Protein AF-A0A0U3HML8-F1 (afdb_monomer_lite)

pLDDT: mean 86.13, std 10.07, range [43.09, 94.38]

Foldseek 3Di:
DPQQQKEWEWDDDDQKIKIFIDRVPDRPDMDIDRDPVVRVVVLVPDPCVVRHPYYDHDDPSHVVVNVVNVVVVVVVVVVVVD

Sequence (82 aa):
MKKETRKAVIANQDDLYALCIFRGKILEKIIFEENEKKLKESFENSPVKDEVKIFVDSGEEKDTCITIVKAIKRKVNKLVST

Radius of gyration: 13.25 Å; chains: 1; bounding box: 42×20×26 Å

Organism: NCBI:txid2285

Secondary structure (DSSP, 8-state):
---PPEEEEEEEETTEEEEEEEETTEEEEEEEESSHHHHHHHHHTSTTGGGEEEE--SSHHHHHHHHHHHHHHHHHHHHHT-

Structure (mmCIF, N/CA/C/O backbone):
data_AF-A0A0U3HML8-F1
#
_entry.id   AF-A0A0U3HML8-F1
#
loop_
_atom_site.group_PDB
_atom_site.id
_atom_site.type_symbol
_atom_site.label_atom_id
_atom_site.label_alt_id
_atom_site.label_comp_id
_atom_site.label_asym_id
_atom_site.label_entity_id
_atom_site.label_seq_id
_atom_site.pdbx_PDB_ins_code
_atom_site.Cartn_x
_atom_site.Cartn_y
_atom_site.Cartn_z
_atom_site.occupancy
_atom_site.B_iso_or_equiv
_atom_site.auth_seq_id
_atom_site.auth_comp_id
_atom_site.auth_asym_id
_atom_site.auth_atom_id
_atom_site.pdbx_PDB_model_num
ATOM 1 N N . MET A 1 1 ? 19.722 -12.401 -16.936 1.00 43.09 1 MET A N 1
ATOM 2 C CA . MET A 1 1 ? 18.297 -12.126 -16.638 1.00 43.09 1 MET A CA 1
ATOM 3 C C . MET A 1 1 ? 18.124 -10.627 -16.437 1.00 43.09 1 MET A C 1
ATOM 5 O O . MET A 1 1 ? 18.775 -10.082 -15.552 1.00 43.09 1 MET A O 1
ATOM 9 N N . LYS A 1 2 ? 17.331 -9.937 -17.271 1.00 49.94 2 LYS A N 1
ATOM 10 C CA . LYS A 1 2 ? 17.017 -8.515 -17.047 1.00 49.94 2 LYS A CA 1
ATOM 11 C C . LYS A 1 2 ? 16.263 -8.428 -15.715 1.00 49.94 2 LYS A C 1
ATOM 13 O O . LYS A 1 2 ? 15.192 -9.013 -15.592 1.00 49.94 2 LYS A O 1
ATOM 18 N N . LYS A 1 3 ? 16.856 -7.794 -14.699 1.00 58.66 3 LYS A N 1
ATOM 19 C CA . LYS A 1 3 ? 16.164 -7.496 -13.439 1.00 58.66 3 LYS A CA 1
ATOM 20 C C . LYS A 1 3 ? 15.069 -6.492 -13.785 1.00 58.66 3 LYS A C 1
ATOM 22 O O . LYS A 1 3 ? 15.363 -5.311 -13.929 1.00 58.66 3 LYS A O 1
ATOM 27 N N . GLU A 1 4 ? 13.854 -6.970 -14.035 1.00 65.75 4 GLU A N 1
ATOM 28 C CA . GLU A 1 4 ? 12.710 -6.083 -14.230 1.00 65.75 4 GLU A CA 1
ATOM 29 C C . GLU A 1 4 ? 12.589 -5.159 -13.023 1.00 65.75 4 GLU A C 1
ATOM 31 O O . GLU A 1 4 ? 12.659 -5.598 -11.873 1.00 65.75 4 GLU A O 1
ATOM 36 N N . THR A 1 5 ? 12.479 -3.866 -13.302 1.00 78.69 5 THR A N 1
ATOM 37 C CA . THR A 1 5 ? 12.389 -2.842 -12.271 1.00 78.69 5 THR A CA 1
ATOM 38 C C . THR A 1 5 ? 11.099 -3.035 -11.491 1.00 78.69 5 THR A C 1
ATOM 40 O O . THR A 1 5 ? 10.019 -3.080 -12.085 1.00 78.69 5 THR A O 1
ATOM 43 N N . ARG A 1 6 ? 11.209 -3.137 -10.164 1.00 87.31 6 ARG A N 1
ATOM 44 C CA . ARG A 1 6 ? 10.035 -3.147 -9.299 1.00 87.31 6 ARG A CA 1
ATOM 45 C C . ARG A 1 6 ? 9.529 -1.730 -9.081 1.00 87.31 6 ARG A C 1
ATOM 47 O O . ARG A 1 6 ? 10.315 -0.824 -8.786 1.00 87.31 6 ARG A O 1
ATOM 54 N N . LYS A 1 7 ? 8.221 -1.571 -9.230 1.00 90.19 7 LYS A N 1
ATOM 55 C CA . LYS A 1 7 ? 7.481 -0.329 -9.030 1.00 90.19 7 LYS A CA 1
ATOM 56 C C . LYS A 1 7 ? 6.554 -0.508 -7.839 1.00 90.19 7 LYS A C 1
ATOM 58 O O . LYS A 1 7 ? 5.850 -1.510 -7.774 1.00 90.19 7 LYS A O 1
ATOM 63 N N . ALA A 1 8 ? 6.536 0.447 -6.926 1.00 91.81 8 ALA A N 1
ATOM 64 C CA . ALA A 1 8 ? 5.558 0.488 -5.854 1.00 91.81 8 ALA A CA 1
ATOM 65 C C . ALA A 1 8 ? 4.524 1.576 -6.125 1.00 91.81 8 ALA A C 1
ATOM 67 O O . ALA A 1 8 ? 4.848 2.658 -6.609 1.00 91.81 8 ALA A O 1
ATOM 68 N N . VAL A 1 9 ? 3.278 1.277 -5.801 1.00 93.56 9 VAL A N 1
ATOM 69 C CA . VAL A 1 9 ? 2.138 2.173 -5.945 1.00 93.56 9 VAL A CA 1
ATOM 70 C C . VAL A 1 9 ? 1.407 2.188 -4.619 1.00 93.56 9 VAL A C 1
ATOM 72 O O . VAL A 1 9 ? 1.077 1.128 -4.086 1.00 93.56 9 VAL A O 1
ATOM 75 N N . ILE A 1 10 ? 1.116 3.382 -4.117 1.00 92.50 10 ILE A N 1
ATOM 76 C CA . ILE A 1 10 ? 0.229 3.557 -2.971 1.00 92.50 10 ILE A CA 1
ATOM 77 C C . ILE A 1 10 ? -1.166 3.901 -3.492 1.00 92.50 10 ILE A C 1
ATOM 79 O O . ILE A 1 10 ? -1.337 4.792 -4.329 1.00 92.50 10 ILE A O 1
ATOM 83 N N . ALA A 1 11 ? -2.165 3.187 -2.990 1.00 92.81 11 ALA A N 1
ATOM 84 C CA . ALA A 1 11 ? -3.570 3.494 -3.203 1.00 92.81 11 ALA A CA 1
ATOM 85 C C . ALA A 1 11 ? -4.307 3.429 -1.869 1.00 92.81 11 ALA A C 1
ATOM 87 O O . ALA A 1 11 ? -3.993 2.603 -1.014 1.00 92.81 11 ALA A O 1
ATOM 88 N N . ASN A 1 12 ? -5.310 4.278 -1.698 1.00 91.69 12 ASN A N 1
ATOM 89 C CA . ASN A 1 12 ? -6.145 4.285 -0.509 1.00 91.69 12 ASN A CA 1
ATOM 90 C C . ASN A 1 12 ? -7.624 4.393 -0.885 1.00 91.69 12 ASN A C 1
ATOM 92 O O . ASN A 1 12 ? -7.986 4.945 -1.926 1.00 91.69 12 ASN A O 1
ATOM 96 N N . GLN A 1 13 ? -8.473 3.844 -0.024 1.00 89.00 13 GLN A N 1
ATOM 97 C CA . GLN A 1 13 ? -9.921 3.964 -0.091 1.00 89.00 13 GLN A CA 1
ATOM 98 C C . GLN A 1 13 ? -10.451 4.027 1.340 1.00 89.00 13 GLN A C 1
ATOM 100 O O . GLN A 1 13 ? -10.405 3.027 2.058 1.00 89.00 13 GLN A O 1
ATOM 105 N N . ASP A 1 14 ? -10.960 5.195 1.731 1.00 87.00 14 ASP A N 1
ATOM 106 C CA . ASP A 1 14 ? -11.454 5.461 3.084 1.00 87.00 14 A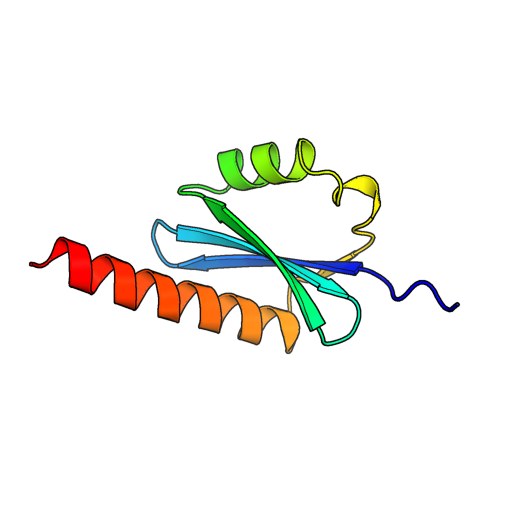SP A CA 1
ATOM 107 C C . ASP A 1 14 ? -10.366 5.157 4.139 1.00 87.00 14 ASP A C 1
ATOM 109 O O . ASP A 1 14 ? -9.298 5.767 4.112 1.00 87.00 14 ASP A O 1
ATOM 113 N N . ASP A 1 15 ? -10.613 4.198 5.030 1.00 87.06 15 ASP A N 1
ATOM 114 C CA . ASP A 1 15 ? -9.707 3.718 6.084 1.00 87.06 15 ASP A CA 1
ATOM 115 C C . ASP A 1 15 ? -8.795 2.544 5.663 1.00 87.06 15 ASP A C 1
ATOM 117 O O . ASP A 1 15 ? -8.123 1.951 6.502 1.00 87.06 15 ASP A O 1
ATOM 121 N N . LEU A 1 16 ? -8.759 2.176 4.376 1.00 91.00 16 LEU A N 1
ATOM 122 C CA . LEU A 1 16 ? -7.897 1.104 3.872 1.00 91.00 16 LEU A CA 1
ATOM 123 C C . LEU A 1 16 ? -6.813 1.661 2.946 1.00 91.00 16 LEU A C 1
ATOM 125 O O . LEU A 1 16 ? -7.097 2.173 1.861 1.00 91.00 16 LEU A O 1
ATOM 129 N N . TYR A 1 17 ? -5.563 1.490 3.353 1.00 93.94 17 TYR A N 1
ATOM 130 C CA . TYR A 1 17 ? -4.373 1.832 2.588 1.00 93.94 17 TYR A CA 1
ATOM 131 C C . TYR A 1 17 ? -3.743 0.564 2.028 1.00 93.94 17 TYR A C 1
ATOM 133 O O . TYR A 1 17 ? -3.689 -0.465 2.701 1.00 93.94 17 TYR A O 1
ATOM 141 N N . ALA A 1 18 ? -3.237 0.634 0.802 1.00 94.06 18 ALA A N 1
ATOM 142 C CA . ALA A 1 18 ? -2.482 -0.452 0.214 1.00 94.06 18 ALA A CA 1
ATOM 143 C C . ALA A 1 18 ? -1.239 0.022 -0.523 1.00 94.06 18 ALA A C 1
ATOM 145 O O . ALA A 1 18 ? -1.236 1.051 -1.199 1.00 94.06 18 ALA A O 1
ATOM 146 N N . LEU A 1 19 ? -0.203 -0.803 -0.427 1.00 94.38 19 LEU A N 1
ATOM 147 C CA . LEU A 1 19 ? 1.005 -0.711 -1.223 1.00 94.38 19 LEU A CA 1
ATOM 148 C C . LEU A 1 19 ? 1.037 -1.900 -2.180 1.00 94.38 19 LEU A C 1
ATOM 150 O O . LEU A 1 19 ? 1.221 -3.042 -1.756 1.00 94.38 19 LEU A O 1
ATOM 154 N N . CYS A 1 20 ? 0.880 -1.628 -3.468 1.00 93.69 20 CYS A N 1
ATOM 155 C CA . CYS A 1 20 ? 1.010 -2.620 -4.524 1.00 93.69 20 CYS A CA 1
ATOM 156 C C . CYS A 1 20 ? 2.413 -2.559 -5.119 1.00 93.69 20 CYS A C 1
ATOM 158 O O . CYS A 1 20 ? 2.848 -1.508 -5.587 1.00 93.69 20 CYS A O 1
ATOM 160 N N . ILE A 1 21 ? 3.114 -3.687 -5.125 1.00 92.44 21 ILE A N 1
ATOM 161 C CA . ILE A 1 21 ? 4.455 -3.811 -5.690 1.00 92.44 21 ILE A CA 1
ATOM 162 C C . ILE A 1 21 ? 4.358 -4.644 -6.957 1.00 92.44 21 ILE A C 1
ATOM 164 O O . ILE A 1 21 ? 4.003 -5.824 -6.926 1.00 92.44 21 ILE A O 1
ATOM 168 N N . PHE A 1 22 ? 4.684 -4.008 -8.073 1.00 90.94 22 PHE A N 1
ATOM 169 C CA . PHE A 1 22 ? 4.675 -4.592 -9.398 1.00 90.94 22 PHE A CA 1
ATOM 170 C C . PHE A 1 22 ? 6.091 -4.898 -9.859 1.00 90.94 22 PHE A C 1
ATOM 172 O O . PHE A 1 22 ? 7.018 -4.120 -9.629 1.00 90.94 22 PHE A O 1
ATOM 179 N N . ARG A 1 23 ? 6.244 -6.003 -10.580 1.00 88.69 23 ARG A N 1
ATOM 180 C CA . ARG A 1 23 ? 7.450 -6.347 -11.328 1.00 88.69 23 ARG A CA 1
ATOM 181 C C . ARG A 1 23 ? 7.060 -6.497 -12.793 1.00 88.69 23 ARG A C 1
ATOM 183 O O . ARG A 1 23 ? 6.376 -7.448 -13.167 1.00 88.69 23 ARG A O 1
ATOM 190 N N . GLY A 1 24 ? 7.418 -5.502 -13.602 1.00 84.38 24 GLY A N 1
ATOM 191 C CA . GLY A 1 24 ? 6.840 -5.370 -14.940 1.00 84.38 24 GLY A CA 1
ATOM 192 C C . GLY A 1 24 ? 5.327 -5.136 -14.850 1.00 84.38 24 GLY A C 1
ATOM 193 O O . GLY A 1 24 ? 4.895 -4.199 -14.185 1.00 84.38 24 GLY A O 1
ATOM 194 N N . LYS A 1 25 ? 4.528 -5.999 -15.492 1.00 82.88 25 LYS A N 1
ATOM 195 C CA . LYS A 1 25 ? 3.047 -5.957 -15.457 1.00 82.88 25 LYS A CA 1
ATOM 196 C C . LYS A 1 25 ? 2.418 -6.839 -14.369 1.00 82.88 25 LYS A C 1
ATOM 198 O O . LYS A 1 25 ? 1.197 -6.895 -14.256 1.00 82.88 25 LYS A O 1
ATOM 203 N N . ILE A 1 26 ? 3.227 -7.566 -13.601 1.00 87.50 26 ILE A N 1
ATOM 204 C CA . ILE A 1 26 ? 2.744 -8.544 -12.621 1.00 87.50 26 ILE A CA 1
ATOM 205 C C . ILE A 1 26 ? 2.698 -7.887 -11.245 1.00 87.50 26 ILE A C 1
ATOM 207 O O . ILE A 1 26 ? 3.695 -7.313 -10.806 1.00 87.50 26 ILE A O 1
ATOM 211 N N . LEU A 1 27 ? 1.564 -8.004 -10.550 1.00 89.88 27 LEU A N 1
ATOM 212 C CA . LEU A 1 27 ? 1.470 -7.673 -9.130 1.00 89.88 27 LEU A CA 1
ATOM 213 C C . LEU A 1 27 ? 2.187 -8.763 -8.323 1.00 89.88 27 LEU A C 1
ATOM 215 O O . LEU A 1 27 ? 1.690 -9.880 -8.208 1.00 89.88 27 LEU A O 1
ATOM 219 N N . GLU A 1 28 ? 3.367 -8.446 -7.797 1.00 89.88 28 GLU A N 1
ATOM 220 C CA . GLU A 1 28 ? 4.218 -9.395 -7.070 1.00 89.88 28 GLU A CA 1
ATOM 221 C C . GLU A 1 28 ? 3.834 -9.466 -5.588 1.00 89.88 28 GLU A C 1
ATOM 223 O O . GLU A 1 28 ? 3.796 -10.546 -5.000 1.00 89.88 28 GLU A O 1
ATOM 228 N N . LYS A 1 29 ? 3.528 -8.316 -4.977 1.00 90.69 29 LYS A N 1
ATOM 229 C CA . LYS A 1 29 ? 3.143 -8.234 -3.565 1.00 90.69 29 LYS A CA 1
ATOM 230 C C . LYS A 1 29 ? 2.129 -7.124 -3.347 1.00 90.69 29 LYS A C 1
ATOM 232 O O . LYS A 1 29 ? 2.163 -6.095 -4.018 1.00 90.69 29 LYS A O 1
ATOM 237 N N . ILE A 1 30 ? 1.257 -7.326 -2.370 1.00 92.06 30 ILE A N 1
ATOM 238 C CA . ILE A 1 30 ? 0.353 -6.299 -1.870 1.00 92.06 30 ILE A CA 1
ATOM 239 C C . ILE A 1 30 ? 0.401 -6.289 -0.346 1.00 92.06 30 ILE A C 1
ATOM 241 O O . ILE A 1 30 ? 0.446 -7.344 0.286 1.00 92.06 30 ILE A O 1
ATOM 245 N N . ILE A 1 31 ? 0.445 -5.095 0.229 1.00 92.88 31 ILE A N 1
ATOM 246 C CA . ILE A 1 31 ? 0.415 -4.866 1.674 1.00 92.88 31 ILE A CA 1
ATOM 247 C C . ILE A 1 31 ? -0.805 -4.000 1.943 1.00 92.88 31 ILE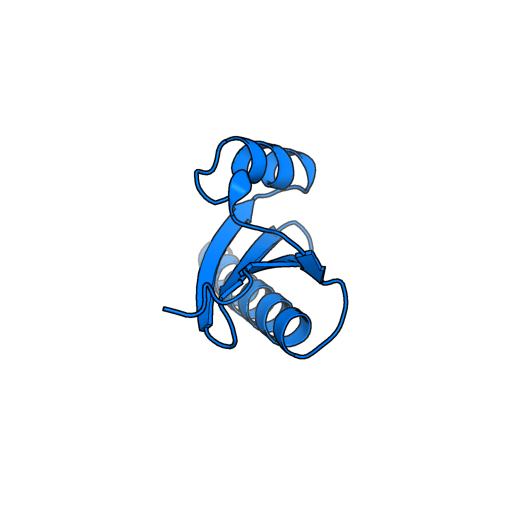 A C 1
ATOM 249 O O . ILE A 1 31 ? -0.994 -3.015 1.236 1.00 92.88 31 ILE A O 1
ATOM 253 N N . PHE A 1 32 ? -1.615 -4.369 2.931 1.00 92.50 32 PHE A N 1
ATOM 254 C CA . PHE A 1 32 ? -2.778 -3.600 3.364 1.00 92.50 32 PHE A CA 1
ATOM 255 C C . PHE A 1 32 ? -2.579 -3.143 4.798 1.00 92.50 32 PHE A C 1
ATOM 257 O O . PHE A 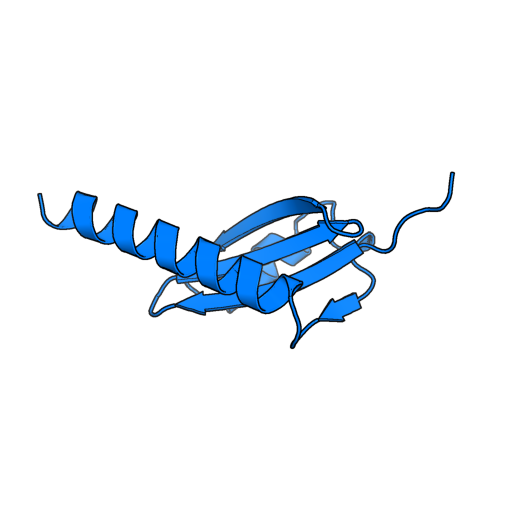1 32 ? -2.168 -3.942 5.633 1.00 92.50 32 PHE A O 1
ATOM 264 N N . GLU A 1 33 ? -2.914 -1.892 5.071 1.00 93.94 33 GLU A N 1
ATOM 265 C CA . GLU A 1 33 ? -2.875 -1.307 6.406 1.00 93.94 33 GLU A CA 1
ATOM 266 C C . GLU A 1 33 ? -4.045 -0.342 6.596 1.00 93.94 33 GLU A C 1
ATOM 268 O O . GLU A 1 33 ? -4.626 0.169 5.640 1.00 93.94 33 GLU A O 1
ATOM 273 N N . GLU A 1 34 ? -4.385 -0.070 7.848 1.00 90.00 34 GLU A N 1
ATOM 274 C CA . GLU A 1 34 ? -5.460 0.860 8.229 1.00 90.00 34 GLU A CA 1
ATOM 275 C C . GLU A 1 34 ? -5.081 2.345 8.044 1.00 90.00 34 GLU A C 1
ATOM 277 O O . GLU A 1 34 ? -5.936 3.226 8.037 1.00 90.00 34 GLU A O 1
ATOM 282 N N . ASN A 1 35 ? -3.786 2.660 7.948 1.00 90.56 35 ASN A N 1
ATOM 283 C CA . ASN A 1 35 ? -3.313 4.029 7.765 1.00 90.56 35 ASN A CA 1
ATOM 284 C C . ASN A 1 35 ? -1.965 4.084 7.035 1.00 90.56 35 ASN A C 1
ATOM 286 O O . ASN A 1 35 ? -1.198 3.120 7.013 1.00 90.56 35 ASN A O 1
ATOM 290 N N . GLU A 1 36 ? -1.658 5.251 6.465 1.00 88.62 36 GLU A N 1
ATOM 291 C CA . GLU A 1 36 ? -0.432 5.472 5.692 1.00 88.62 36 GLU A CA 1
ATOM 292 C C . GLU A 1 36 ? 0.848 5.265 6.514 1.00 88.62 36 GLU A C 1
ATOM 294 O O . GLU A 1 36 ? 1.844 4.767 5.992 1.00 88.62 36 GLU A O 1
ATOM 299 N N . LYS A 1 37 ? 0.838 5.630 7.802 1.00 91.19 37 LYS A N 1
ATOM 300 C CA . LYS A 1 37 ? 2.016 5.508 8.669 1.00 91.19 37 LYS A CA 1
ATOM 301 C C . LYS A 1 37 ? 2.391 4.037 8.866 1.00 91.19 37 LYS A C 1
ATOM 303 O O . LYS A 1 37 ? 3.525 3.664 8.581 1.00 91.19 37 LYS A O 1
ATOM 308 N N . LYS A 1 38 ? 1.418 3.203 9.243 1.00 91.94 38 LYS A N 1
ATOM 309 C CA . LYS A 1 38 ? 1.583 1.749 9.349 1.00 91.94 38 LYS A CA 1
ATOM 310 C C . LYS A 1 38 ? 1.983 1.136 8.012 1.00 91.94 38 LYS A C 1
ATOM 312 O O . LYS A 1 38 ? 2.863 0.288 7.986 1.00 91.94 38 LYS A O 1
ATOM 317 N N . LEU A 1 39 ? 1.423 1.615 6.897 1.00 91.69 39 LEU A N 1
ATOM 318 C CA . LEU A 1 39 ? 1.809 1.146 5.561 1.00 91.69 39 LEU A CA 1
ATOM 319 C C . LEU A 1 39 ? 3.291 1.390 5.273 1.00 91.69 39 LEU A C 1
ATOM 321 O O . LEU A 1 39 ? 3.975 0.496 4.773 1.00 91.69 39 LEU A O 1
ATOM 325 N N . LYS A 1 40 ? 3.793 2.582 5.608 1.00 88.56 40 LYS A N 1
ATOM 326 C CA . LYS A 1 40 ? 5.214 2.915 5.474 1.00 88.56 40 LYS A CA 1
ATOM 327 C C . LYS A 1 40 ? 6.069 2.052 6.391 1.00 88.56 40 LYS A C 1
ATOM 329 O O . LYS A 1 40 ? 7.029 1.471 5.906 1.00 88.56 40 LYS A O 1
ATOM 334 N N . GLU A 1 41 ? 5.696 1.891 7.658 1.00 92.19 41 GLU A N 1
ATOM 335 C CA . GLU A 1 41 ? 6.426 1.025 8.596 1.00 92.19 41 GLU A CA 1
ATOM 336 C C . GLU A 1 41 ? 6.459 -0.438 8.113 1.00 92.19 41 GLU A C 1
ATOM 338 O O . GLU A 1 41 ? 7.523 -1.059 8.070 1.00 92.19 41 GLU A O 1
ATOM 343 N N . SER A 1 42 ? 5.327 -0.982 7.664 1.00 90.75 42 SER A N 1
ATOM 344 C CA . SER A 1 42 ? 5.233 -2.328 7.084 1.00 90.75 42 SER A CA 1
ATOM 345 C C . SER A 1 42 ? 6.062 -2.464 5.809 1.00 90.75 42 SER A C 1
ATOM 347 O O . SER A 1 42 ? 6.675 -3.507 5.577 1.00 90.75 42 SER A O 1
ATOM 349 N N . PHE A 1 43 ? 6.140 -1.416 4.988 1.00 89.81 43 PHE A N 1
ATOM 350 C CA . PHE A 1 43 ? 7.020 -1.391 3.826 1.00 89.81 43 PHE A CA 1
ATOM 351 C C . PHE A 1 43 ? 8.501 -1.344 4.212 1.00 89.81 43 PHE A C 1
ATOM 353 O O . PHE A 1 43 ? 9.293 -2.100 3.654 1.00 89.81 43 PHE A O 1
ATOM 360 N N . GLU A 1 44 ? 8.879 -0.505 5.175 1.00 87.38 44 GLU A N 1
ATOM 361 C CA . GLU A 1 44 ? 10.265 -0.362 5.622 1.00 87.38 44 GLU A CA 1
ATOM 362 C C . GLU A 1 44 ? 10.822 -1.631 6.269 1.00 87.38 44 GLU A C 1
ATOM 364 O O . GLU A 1 44 ? 12.021 -1.882 6.170 1.00 87.38 44 GLU A O 1
ATOM 369 N N . ASN A 1 45 ? 9.960 -2.440 6.880 1.00 88.12 45 ASN A N 1
ATOM 370 C CA . ASN A 1 45 ? 10.321 -3.734 7.458 1.00 88.12 45 ASN A CA 1
ATOM 371 C C . ASN A 1 45 ? 10.228 -4.900 6.455 1.00 88.12 45 ASN A C 1
ATOM 373 O O . ASN A 1 45 ? 10.491 -6.051 6.803 1.00 88.12 45 ASN A O 1
ATOM 377 N N . SER A 1 46 ? 9.825 -4.640 5.210 1.00 83.62 46 SER A N 1
ATOM 378 C CA . SER A 1 46 ? 9.588 -5.676 4.208 1.00 83.62 46 SER A CA 1
ATOM 379 C C . SER A 1 46 ? 10.842 -5.917 3.355 1.00 83.62 46 SER A C 1
ATOM 381 O O . SER A 1 46 ? 11.484 -4.961 2.923 1.00 83.62 46 SER A O 1
ATOM 383 N N . PRO A 1 47 ? 11.162 -7.176 2.996 1.00 82.50 47 PRO A N 1
ATOM 384 C CA . PRO A 1 47 ? 12.369 -7.515 2.227 1.00 82.50 47 PRO A CA 1
ATOM 385 C C . PRO A 1 47 ? 12.398 -6.920 0.810 1.00 82.50 47 PRO A C 1
ATOM 387 O O . PRO A 1 47 ? 13.428 -6.923 0.149 1.00 82.50 47 PRO A O 1
ATOM 390 N N . VAL A 1 48 ? 11.260 -6.410 0.337 1.00 81.38 48 VAL A N 1
ATOM 391 C CA . VAL A 1 48 ? 11.120 -5.757 -0.971 1.00 81.38 48 VAL A CA 1
ATOM 392 C C . VAL A 1 48 ? 11.457 -4.262 -0.934 1.00 81.38 48 VAL A C 1
ATOM 394 O O . VAL A 1 48 ? 11.469 -3.641 -1.995 1.00 81.38 48 VAL A O 1
ATOM 397 N N . LYS A 1 49 ? 11.750 -3.671 0.238 1.00 82.44 49 LYS A N 1
ATOM 398 C CA . LYS A 1 49 ? 12.118 -2.249 0.376 1.00 82.44 49 LYS A CA 1
ATOM 399 C C . LYS A 1 49 ? 13.291 -1.882 -0.529 1.00 82.44 49 LYS A C 1
ATOM 401 O O . LYS A 1 49 ? 13.163 -0.994 -1.364 1.00 82.44 49 LYS A O 1
ATOM 406 N N . ASP A 1 50 ? 14.395 -2.614 -0.404 1.00 81.50 50 ASP A N 1
ATOM 407 C CA . ASP A 1 50 ? 15.625 -2.390 -1.177 1.00 81.50 50 ASP A CA 1
ATOM 408 C C . ASP A 1 50 ? 15.482 -2.771 -2.659 1.00 81.50 50 ASP A C 1
ATOM 410 O O . ASP A 1 50 ? 16.339 -2.475 -3.495 1.00 81.50 50 ASP A O 1
ATOM 414 N N . GLU A 1 51 ? 14.389 -3.451 -3.002 1.00 81.19 51 GLU A N 1
ATOM 415 C CA . GLU A 1 51 ? 14.122 -3.918 -4.352 1.00 81.19 51 GLU A CA 1
ATOM 416 C C . GLU A 1 51 ? 13.222 -2.972 -5.155 1.00 81.19 51 GLU A C 1
ATOM 418 O O . GLU A 1 51 ? 13.309 -2.946 -6.389 1.00 81.19 51 GLU A O 1
ATOM 423 N N . VAL A 1 52 ? 12.370 -2.200 -4.477 1.00 85.12 52 VAL A N 1
ATOM 424 C CA . V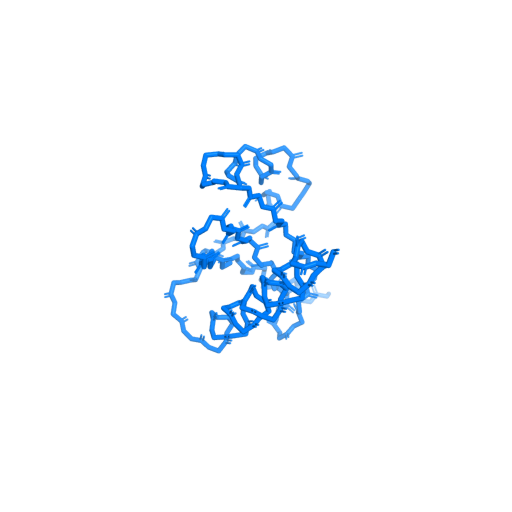AL A 1 52 ? 11.538 -1.158 -5.083 1.00 85.12 52 VAL A CA 1
ATOM 425 C C . VAL A 1 52 ? 12.426 0.022 -5.448 1.00 85.12 52 VAL A C 1
ATOM 427 O O . VAL A 1 52 ? 12.979 0.704 -4.592 1.00 85.12 52 VAL A O 1
ATOM 430 N N . LYS A 1 53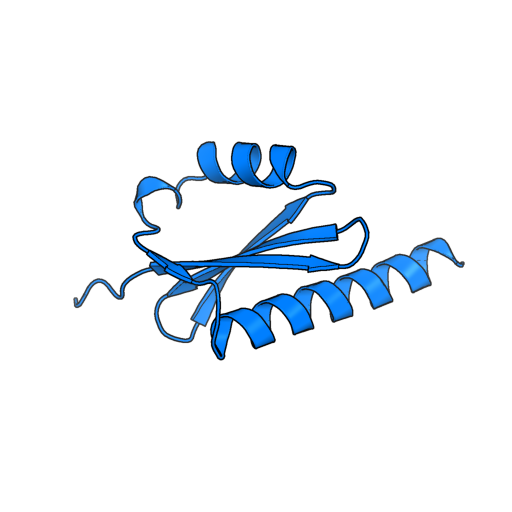 ? 12.543 0.287 -6.749 1.00 79.12 53 LYS A N 1
ATOM 431 C CA . LYS A 1 53 ? 13.378 1.387 -7.253 1.00 79.12 53 LYS A CA 1
ATOM 432 C C . LYS A 1 53 ? 12.585 2.631 -7.614 1.00 79.12 53 LYS A C 1
ATOM 434 O O . LYS A 1 53 ? 13.172 3.691 -7.793 1.00 79.12 53 LYS A O 1
ATOM 439 N N . ILE A 1 54 ? 11.277 2.481 -7.811 1.00 84.62 54 ILE A N 1
ATOM 440 C CA . ILE A 1 54 ? 10.417 3.529 -8.352 1.00 84.62 54 ILE A CA 1
ATOM 441 C C . ILE A 1 54 ? 9.092 3.502 -7.604 1.00 84.62 54 ILE A C 1
ATOM 443 O O . ILE A 1 54 ? 8.462 2.449 -7.505 1.00 84.62 54 ILE A O 1
ATOM 447 N N . PHE A 1 55 ? 8.662 4.669 -7.142 1.00 87.38 55 PHE A N 1
ATOM 448 C CA . PHE A 1 55 ? 7.287 4.905 -6.730 1.00 87.38 55 PHE A CA 1
ATOM 449 C C . PHE A 1 55 ? 6.528 5.527 -7.895 1.00 87.38 55 PHE A C 1
ATOM 451 O O . PHE A 1 55 ? 7.030 6.435 -8.557 1.00 87.38 55 PHE A O 1
ATOM 458 N N . VAL A 1 56 ? 5.360 4.970 -8.193 1.00 86.44 56 VAL A N 1
ATOM 459 C CA . VAL A 1 56 ? 4.524 5.387 -9.313 1.00 86.44 56 VAL A CA 1
ATOM 460 C C . VAL A 1 56 ? 3.209 5.927 -8.774 1.00 86.44 56 VAL A C 1
ATOM 462 O O . VAL A 1 56 ? 2.457 5.225 -8.101 1.00 86.44 56 VAL A O 1
ATOM 465 N N . ASP A 1 57 ? 2.928 7.179 -9.122 1.00 83.06 57 ASP A N 1
ATOM 466 C CA . ASP A 1 57 ? 1.755 7.920 -8.659 1.00 83.06 57 ASP A CA 1
ATOM 467 C C . ASP A 1 57 ? 0.666 8.090 -9.728 1.00 83.06 57 ASP A C 1
ATOM 469 O O . ASP A 1 57 ? -0.360 8.720 -9.462 1.00 83.06 57 ASP A O 1
ATOM 473 N N . SER A 1 58 ? 0.837 7.509 -10.916 1.00 81.44 58 SER A N 1
ATOM 474 C CA . SER A 1 58 ? -0.135 7.545 -12.018 1.00 81.44 58 SER A CA 1
ATOM 475 C C . SER A 1 58 ? 0.100 6.408 -13.023 1.00 81.44 58 SER A C 1
ATOM 477 O O . SER A 1 58 ? 1.211 5.897 -13.131 1.00 81.44 58 SER A O 1
ATOM 479 N N . GLY A 1 59 ? -0.942 6.006 -13.760 1.00 86.69 59 GLY A N 1
ATOM 480 C CA . GLY A 1 59 ? -0.868 4.965 -14.797 1.00 86.69 59 GLY A CA 1
ATOM 481 C C . GLY A 1 59 ? -1.616 3.671 -14.455 1.00 86.69 59 GLY A C 1
ATOM 482 O O . GLY A 1 59 ? -2.254 3.564 -13.408 1.00 86.69 59 GLY A O 1
ATOM 483 N N . GLU A 1 60 ? -1.509 2.677 -15.343 1.00 88.75 60 GLU A N 1
ATOM 484 C CA . GLU A 1 60 ? -2.258 1.409 -15.275 1.00 88.75 60 GLU A CA 1
ATOM 485 C C . GLU A 1 60 ? -2.024 0.643 -13.960 1.00 88.75 60 GLU A C 1
ATOM 487 O O . GLU A 1 60 ? -2.953 0.053 -13.400 1.00 88.75 60 GLU A O 1
ATOM 492 N N . GLU A 1 61 ? -0.801 0.674 -13.423 1.00 89.31 61 GLU A N 1
ATOM 493 C CA . GLU A 1 61 ? -0.470 0.047 -12.140 1.00 89.31 61 GLU A CA 1
ATOM 494 C C . GLU A 1 61 ? -1.230 0.699 -10.973 1.00 89.31 61 GLU A C 1
ATOM 496 O O . GLU A 1 61 ? -1.654 0.011 -10.036 1.00 89.31 61 GLU A O 1
ATOM 501 N N . LYS A 1 62 ? -1.466 2.017 -11.047 1.00 90.81 62 LYS A N 1
ATOM 502 C CA . LYS A 1 62 ? -2.243 2.752 -10.045 1.00 90.81 62 LYS A CA 1
ATOM 503 C C . LYS A 1 62 ? -3.723 2.447 -10.129 1.00 90.81 62 LYS A C 1
ATOM 505 O O . LYS A 1 62 ? -4.317 2.114 -9.103 1.00 90.81 62 LYS A O 1
ATOM 510 N N . ASP A 1 63 ? -4.298 2.469 -11.323 1.00 91.94 63 ASP A N 1
ATOM 511 C CA . ASP A 1 63 ? -5.694 2.074 -11.531 1.00 91.94 63 ASP A CA 1
ATOM 512 C C . ASP A 1 63 ? -5.954 0.630 -11.083 1.00 91.94 63 ASP A C 1
ATOM 514 O O . ASP A 1 63 ? -6.960 0.342 -10.422 1.00 91.94 63 ASP A O 1
ATOM 518 N N . THR A 1 64 ? -5.005 -0.270 -11.352 1.00 91.56 64 THR A N 1
ATOM 519 C CA . THR A 1 64 ? -5.061 -1.662 -10.888 1.00 91.56 64 THR A CA 1
ATOM 520 C C . THR A 1 64 ? -5.056 -1.731 -9.363 1.00 91.56 64 THR A C 1
ATOM 522 O O . THR A 1 64 ? -5.934 -2.365 -8.773 1.00 91.56 64 THR A O 1
ATOM 525 N N . CYS A 1 65 ? -4.115 -1.045 -8.707 1.00 93.12 65 CYS A N 1
ATOM 526 C CA . CYS A 1 65 ? -4.032 -1.037 -7.249 1.00 93.12 65 CYS A CA 1
ATOM 527 C C . CYS A 1 65 ? -5.306 -0.458 -6.609 1.00 93.12 65 CYS A C 1
ATOM 529 O O . CYS A 1 65 ? -5.896 -1.089 -5.733 1.00 93.12 65 CYS A O 1
ATOM 531 N N . ILE A 1 66 ? -5.806 0.678 -7.109 1.00 93.38 66 ILE A N 1
ATOM 532 C CA . ILE A 1 66 ? -7.061 1.299 -6.650 1.00 93.38 66 ILE A CA 1
ATOM 533 C C . ILE A 1 66 ? -8.240 0.332 -6.800 1.00 93.38 66 ILE A C 1
ATOM 535 O O . ILE A 1 66 ? -9.062 0.203 -5.889 1.00 93.38 66 ILE A O 1
ATOM 539 N N . THR A 1 67 ? -8.334 -0.363 -7.935 1.00 93.69 67 THR A N 1
ATOM 540 C CA . THR A 1 67 ? -9.406 -1.336 -8.192 1.00 93.69 67 THR A CA 1
ATOM 541 C C . THR A 1 67 ? -9.382 -2.470 -7.173 1.00 93.69 67 THR A C 1
ATOM 543 O O . THR A 1 67 ? -10.432 -2.836 -6.638 1.00 93.69 67 THR A O 1
ATOM 546 N N . ILE A 1 68 ? -8.193 -2.988 -6.850 1.00 92.19 68 ILE A N 1
ATOM 547 C CA . ILE A 1 68 ? -8.021 -4.035 -5.840 1.00 92.19 68 ILE A CA 1
ATOM 548 C C . ILE A 1 68 ? -8.455 -3.527 -4.464 1.00 92.19 68 ILE A C 1
ATOM 550 O O . ILE A 1 68 ? -9.282 -4.174 -3.820 1.00 92.19 68 ILE A O 1
ATOM 554 N N . VAL A 1 69 ? -7.971 -2.356 -4.034 1.00 93.44 69 VAL A N 1
ATOM 555 C CA . VAL A 1 69 ? -8.333 -1.769 -2.732 1.00 93.44 69 VAL A CA 1
ATOM 556 C C . VAL A 1 69 ? -9.846 -1.587 -2.618 1.00 93.44 69 VAL A C 1
ATOM 558 O O . VAL A 1 69 ? -10.449 -2.023 -1.636 1.00 93.44 69 VAL A O 1
ATOM 561 N N . LYS A 1 70 ? -10.492 -1.036 -3.652 1.00 93.31 70 LYS A N 1
ATOM 562 C CA . LYS A 1 70 ? -11.954 -0.880 -3.697 1.00 93.31 70 LYS A CA 1
ATOM 563 C C . LYS A 1 70 ? -12.680 -2.220 -3.616 1.00 93.31 70 LYS A C 1
ATOM 565 O O . LYS A 1 70 ? -13.680 -2.333 -2.906 1.00 93.31 70 LYS A O 1
ATOM 570 N N . ALA A 1 71 ? -12.209 -3.236 -4.337 1.00 92.31 71 ALA A N 1
ATOM 571 C CA . ALA A 1 71 ? -12.818 -4.562 -4.321 1.00 92.31 71 ALA A CA 1
ATOM 572 C C . ALA A 1 71 ? -12.704 -5.226 -2.940 1.00 92.31 71 ALA A C 1
ATOM 574 O O . ALA A 1 71 ? -13.690 -5.788 -2.454 1.00 92.31 71 ALA A O 1
ATOM 575 N N . ILE A 1 72 ? -11.540 -5.121 -2.291 1.00 90.81 72 ILE A N 1
ATOM 576 C CA . ILE A 1 72 ? -11.334 -5.637 -0.934 1.00 90.81 72 ILE A CA 1
ATOM 577 C C . ILE A 1 72 ? -12.212 -4.883 0.058 1.00 90.81 72 ILE A C 1
ATOM 579 O O . ILE A 1 72 ? -12.970 -5.521 0.785 1.00 90.81 72 ILE A O 1
ATOM 583 N N . LYS A 1 73 ? -12.206 -3.547 0.038 1.00 88.81 73 LYS A N 1
ATOM 584 C CA . LYS A 1 73 ? -13.021 -2.743 0.956 1.00 88.81 73 LYS A CA 1
ATOM 585 C C . LYS A 1 73 ? -14.511 -3.061 0.828 1.00 88.81 73 LYS A C 1
ATOM 587 O O . LYS A 1 73 ? -15.188 -3.256 1.833 1.00 88.81 73 LYS A O 1
ATOM 592 N N . ARG A 1 74 ? -15.018 -3.226 -0.400 1.00 89.56 74 ARG A N 1
ATOM 593 C CA . ARG A 1 74 ? -16.404 -3.671 -0.642 1.00 89.56 74 ARG A CA 1
ATOM 594 C C . ARG A 1 74 ? -16.698 -5.042 -0.034 1.00 89.56 74 ARG A C 1
ATOM 596 O O . ARG A 1 74 ? -17.790 -5.233 0.493 1.00 89.56 74 ARG A O 1
ATOM 603 N N . LYS A 1 75 ? -15.768 -6.000 -0.120 1.00 88.25 75 LYS A N 1
ATOM 604 C CA . LYS A 1 75 ? -15.934 -7.328 0.496 1.00 88.25 75 LYS A CA 1
ATOM 605 C C . LYS A 1 75 ? -15.909 -7.253 2.022 1.00 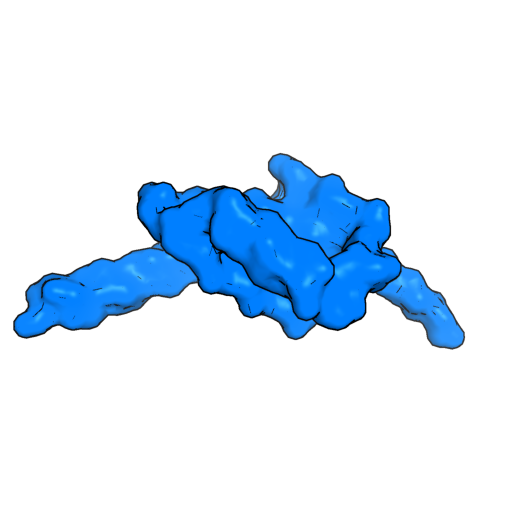88.25 75 LYS A C 1
ATOM 607 O O . LYS A 1 75 ? -16.775 -7.847 2.651 1.00 88.25 75 LYS A O 1
ATOM 612 N N . VAL A 1 76 ? -14.968 -6.504 2.597 1.00 85.62 76 VAL A N 1
ATOM 613 C CA . VAL A 1 76 ? -14.860 -6.315 4.053 1.00 85.62 76 VAL A CA 1
ATOM 614 C C . VAL A 1 76 ? -16.123 -5.656 4.603 1.00 85.62 76 VAL A C 1
ATOM 616 O O . VAL A 1 76 ? -16.717 -6.182 5.536 1.00 85.62 76 VAL A O 1
ATOM 619 N N . ASN A 1 77 ? -16.605 -4.580 3.976 1.00 84.88 77 ASN A N 1
ATOM 620 C CA . ASN A 1 77 ? -17.825 -3.904 4.421 1.00 84.88 77 ASN A CA 1
ATOM 621 C C . ASN A 1 77 ? -19.043 -4.843 4.406 1.00 84.88 77 ASN A C 1
ATOM 623 O O . ASN A 1 77 ? -19.839 -4.814 5.336 1.00 84.88 77 ASN A O 1
ATOM 627 N N . LYS A 1 78 ? -19.166 -5.723 3.401 1.00 84.75 78 LYS A N 1
ATOM 628 C CA . LYS A 1 78 ? -20.239 -6.733 3.369 1.00 84.75 78 LYS A CA 1
ATOM 629 C C . LYS A 1 78 ? -20.167 -7.719 4.537 1.00 84.75 78 LYS A C 1
ATOM 631 O O . LYS A 1 78 ? -21.211 -8.116 5.037 1.00 84.75 78 LYS A O 1
ATOM 636 N N . LEU A 1 79 ? -18.962 -8.108 4.953 1.00 80.12 79 LEU A N 1
ATOM 637 C CA . LEU A 1 79 ? -18.759 -9.030 6.074 1.00 80.12 79 LEU A CA 1
ATOM 638 C C . LEU A 1 79 ? -19.074 -8.380 7.424 1.00 80.12 79 LEU A C 1
ATOM 640 O O . LEU A 1 79 ? -19.593 -9.052 8.299 1.00 80.12 79 LEU A O 1
ATOM 644 N N . VAL A 1 80 ? -18.779 -7.087 7.587 1.00 73.81 80 VAL A N 1
ATOM 645 C CA . VAL A 1 80 ? -19.047 -6.349 8.837 1.00 73.81 80 VAL A CA 1
ATOM 646 C C . VAL A 1 80 ? -20.528 -5.973 8.981 1.00 73.81 80 VAL A C 1
ATOM 648 O O . VAL A 1 80 ? -21.005 -5.763 10.088 1.00 73.81 80 VAL A O 1
ATOM 651 N N . SER A 1 81 ? -21.275 -5.881 7.877 1.00 61.12 81 SER A N 1
ATOM 652 C CA . SER A 1 81 ? -22.720 -5.600 7.890 1.00 61.12 81 SER A CA 1
ATOM 653 C C . SER A 1 81 ? -23.615 -6.837 8.089 1.00 61.12 81 SER A C 1
ATOM 655 O O . SER A 1 81 ? -24.825 -6.717 7.904 1.00 61.12 81 SER A O 1
ATOM 657 N N . THR A 1 82 ? -23.047 -8.005 8.414 1.00 48.66 82 THR A N 1
ATOM 658 C CA . THR A 1 82 ? -23.780 -9.250 8.724 1.00 48.66 82 THR A CA 1
ATOM 659 C C . THR A 1 82 ? -23.633 -9.574 10.202 1.00 48.66 82 THR A C 1
ATOM 661 O O . THR A 1 82 ? -24.645 -9.984 10.808 1.00 48.66 82 THR A O 1
#